Protein AF-A0A0C2JTE4-F1 (afdb_monomer_lite)

Radius of gyration: 15.89 Å; chains: 1; bounding box: 28×34×54 Å

Organism: Thelohanellus kitauei (NCBI:txid669202)

Foldseek 3Di:
DDPPPVVVVVVVFWDDKDWAKDDQPVQPFWIKIWIWTATPVRQIFIFMWITNHNPPDTDFADAPDPDPVADPPQKTKGQDCDPRHSNVQWDPCNPQVQKTKGWIWIQGNRDTDDIFIWIGNGNRRHIYGDDPVVD

Sequence (135 aa):
MGENTEHQAFTYFTSSVEYYVGMLEKLSGIVFVSKITTSKYGQTSKSTFISYNHGNTFVPLYPANQSRICEWPTCQIYIPPNENSIFDSFKFAKDYPLVMAGLCAYIENGYQKSPKYMISYDGGYTWNDVDLQYI

Secondary structure (DSSP, 8-state):
----HHHHHHHHHEEEEEEEEEE-TTSTT-EEEEEEEEETTS-EEEEEEEESSTTSS-EEB-BSS-BTTB-TTTEEEE---BTTBSGGG-BSTTTSTT-EEEEEEEEETTEEPPPEEEEESSSSSSBEE--GGG-

Structure (mmCIF, N/CA/C/O backbone):
data_AF-A0A0C2JTE4-F1
#
_entry.id   AF-A0A0C2JTE4-F1
#
loop_
_atom_site.group_PDB
_atom_site.id
_atom_site.type_symbol
_atom_site.label_atom_id
_atom_site.label_alt_id
_atom_site.label_comp_id
_atom_site.label_asym_id
_atom_site.label_entity_id
_atom_site.label_seq_id
_atom_site.pdbx_PDB_ins_code
_atom_site.Cartn_x
_atom_site.Cartn_y
_atom_site.Cartn_z
_atom_site.occupancy
_atom_site.B_iso_or_equiv
_atom_site.auth_seq_id
_atom_site.auth_comp_id
_atom_site.auth_asym_id
_atom_site.auth_atom_id
_atom_site.pdbx_PDB_model_num
ATOM 1 N N . MET A 1 1 ? 4.922 -9.298 37.133 1.00 40.38 1 MET A N 1
ATOM 2 C CA . MET A 1 1 ? 3.859 -9.718 36.198 1.00 40.38 1 MET A CA 1
ATOM 3 C C . MET A 1 1 ? 3.190 -8.455 35.693 1.00 40.38 1 MET A C 1
ATOM 5 O O . MET A 1 1 ? 2.446 -7.850 36.448 1.00 40.38 1 MET A O 1
ATOM 9 N N . GLY A 1 2 ? 3.557 -7.983 34.500 1.00 42.94 2 GLY A N 1
ATOM 10 C CA . GLY A 1 2 ? 2.830 -6.904 33.830 1.00 42.94 2 GLY A CA 1
ATOM 11 C C . GLY A 1 2 ? 1.752 -7.555 32.981 1.00 42.94 2 GLY A C 1
ATOM 12 O O . GLY A 1 2 ? 2.080 -8.216 32.000 1.00 42.94 2 GLY A O 1
ATOM 13 N N . GLU A 1 3 ? 0.497 -7.477 33.412 1.00 44.56 3 GLU A N 1
ATOM 14 C CA . GLU A 1 3 ? -0.624 -7.902 32.578 1.00 44.56 3 GLU A CA 1
ATOM 15 C C . GLU A 1 3 ? -0.668 -7.036 31.314 1.00 44.56 3 GLU A C 1
ATOM 17 O O . GLU A 1 3 ? -0.473 -5.824 31.384 1.00 44.56 3 GLU A O 1
ATOM 22 N N . ASN A 1 4 ? -0.907 -7.681 30.168 1.00 44.12 4 ASN A N 1
ATOM 23 C CA . ASN A 1 4 ? -1.073 -7.087 28.838 1.00 44.12 4 ASN A CA 1
ATOM 24 C C . ASN A 1 4 ? -2.263 -6.102 28.791 1.00 44.12 4 ASN A C 1
ATOM 26 O O . ASN A 1 4 ? -3.315 -6.391 28.217 1.00 44.12 4 ASN A O 1
ATOM 30 N N . THR A 1 5 ? -2.105 -4.922 29.382 1.00 50.19 5 THR A N 1
ATOM 31 C CA . THR A 1 5 ? -3.101 -3.841 29.409 1.00 50.19 5 THR A CA 1
ATOM 32 C C . THR A 1 5 ? -3.391 -3.276 28.017 1.00 50.19 5 THR A C 1
ATOM 34 O O . THR A 1 5 ? -4.517 -2.860 27.750 1.00 50.19 5 THR A O 1
ATOM 37 N N . GLU A 1 6 ? -2.427 -3.327 27.093 1.00 51.72 6 GLU A N 1
ATOM 38 C CA . GLU A 1 6 ? -2.586 -2.806 25.727 1.00 51.72 6 GLU A CA 1
ATOM 39 C C . GLU A 1 6 ? -3.608 -3.593 24.894 1.00 51.72 6 GLU A C 1
ATOM 41 O O . GLU A 1 6 ? -4.461 -3.000 24.233 1.00 51.72 6 GLU A O 1
ATOM 46 N N . HIS A 1 7 ? -3.578 -4.930 24.956 1.00 44.06 7 HIS A N 1
ATOM 47 C CA . HIS A 1 7 ? -4.526 -5.780 24.222 1.00 44.06 7 HIS A CA 1
ATOM 48 C C . HIS A 1 7 ? -5.960 -5.637 24.741 1.00 44.06 7 HIS A C 1
ATOM 50 O O . HIS A 1 7 ? -6.916 -5.631 23.959 1.00 44.06 7 HIS A O 1
ATOM 56 N N . GLN A 1 8 ? -6.121 -5.481 26.058 1.00 43.78 8 GLN A N 1
ATOM 57 C CA . GLN A 1 8 ? -7.438 -5.260 26.643 1.00 43.78 8 GLN A CA 1
ATOM 58 C C . GLN A 1 8 ? -7.990 -3.887 26.241 1.00 43.78 8 GLN A C 1
ATOM 60 O O . GLN A 1 8 ? -9.110 -3.818 25.736 1.00 43.78 8 GLN A O 1
ATOM 65 N N . ALA A 1 9 ? -7.201 -2.811 26.349 1.00 58.53 9 ALA A N 1
ATOM 66 C CA . ALA A 1 9 ? -7.626 -1.466 25.949 1.00 58.53 9 ALA A CA 1
ATOM 67 C C . ALA A 1 9 ? -8.016 -1.381 24.459 1.00 58.53 9 ALA A C 1
ATOM 69 O O . ALA A 1 9 ? -9.050 -0.800 24.128 1.00 58.53 9 ALA A O 1
ATOM 70 N N . PHE A 1 10 ? -7.253 -2.022 23.565 1.00 56.78 10 PHE A N 1
ATOM 71 C CA . PHE A 1 10 ? -7.519 -2.029 22.119 1.00 56.78 10 PHE A CA 1
ATOM 72 C C . PHE A 1 10 ? -8.915 -2.574 21.767 1.00 56.78 10 PHE A C 1
ATOM 74 O O . PHE A 1 10 ? -9.585 -2.059 20.868 1.00 56.78 10 PHE A O 1
ATOM 81 N N . THR A 1 11 ? -9.392 -3.564 22.526 1.00 59.00 11 THR A N 1
ATOM 82 C CA . THR A 1 11 ? -10.708 -4.194 22.330 1.00 59.00 11 THR A CA 1
ATOM 83 C C . THR A 1 11 ? -11.857 -3.317 22.850 1.00 59.00 11 THR A C 1
ATOM 85 O O . THR A 1 11 ? -12.960 -3.333 22.301 1.00 59.00 11 THR A O 1
ATOM 88 N N . TYR A 1 12 ? -11.622 -2.495 23.880 1.00 62.09 12 TYR A N 1
ATOM 89 C CA . TYR A 1 12 ? -12.666 -1.631 24.441 1.00 62.09 12 TYR A CA 1
ATOM 90 C C . TYR A 1 12 ? -13.036 -0.458 23.529 1.00 62.09 12 TYR A C 1
ATOM 92 O O . TYR A 1 12 ? -14.215 -0.096 23.486 1.00 62.09 12 TYR A O 1
ATOM 100 N N . PHE A 1 13 ? -12.082 0.095 22.776 1.00 74.19 13 PHE A N 1
ATOM 101 C CA . PHE A 1 13 ? -12.283 1.313 21.975 1.00 74.19 13 PHE A CA 1
ATOM 102 C C . PHE A 1 13 ? -12.503 1.070 20.475 1.00 74.19 13 PHE A C 1
ATOM 104 O O . PHE A 1 13 ? -12.970 1.973 19.776 1.00 74.19 13 PHE A O 1
ATOM 111 N N . THR A 1 14 ? -12.221 -0.135 19.979 1.00 79.69 14 THR A N 1
ATOM 112 C CA . THR A 1 14 ? -12.351 -0.484 18.556 1.00 79.69 14 THR A CA 1
ATOM 113 C C . THR A 1 14 ? -13.707 -1.125 18.269 1.00 79.69 14 THR A C 1
ATOM 115 O O . THR A 1 14 ? -14.159 -1.991 19.015 1.00 79.69 14 THR A O 1
ATOM 118 N N . SER A 1 15 ? -14.371 -0.688 17.198 1.00 88.69 15 SER A N 1
ATOM 119 C CA . SER A 1 15 ? -15.625 -1.281 16.716 1.00 88.69 15 SER A CA 1
ATOM 120 C C . SER A 1 15 ? -15.380 -2.284 15.594 1.00 88.69 15 SER A C 1
ATOM 122 O O . SER A 1 15 ? -15.985 -3.351 15.588 1.00 88.69 15 SER A O 1
ATOM 124 N N . SER A 1 16 ? -14.511 -1.948 14.640 1.00 90.12 16 SER A N 1
ATOM 125 C CA . SER A 1 16 ? -14.159 -2.834 13.532 1.00 90.12 16 SER A CA 1
ATOM 126 C C . SER A 1 16 ? -12.720 -2.618 13.082 1.00 90.12 16 SER A C 1
ATOM 128 O O . SER A 1 16 ? -12.141 -1.539 13.248 1.00 90.12 16 SER A O 1
ATOM 130 N N . VAL A 1 17 ? -12.149 -3.672 12.504 1.00 92.44 17 VAL A N 1
ATOM 131 C CA . VAL A 1 17 ? -10.892 -3.612 11.765 1.00 92.44 17 VAL A CA 1
ATOM 132 C C . VAL A 1 17 ? -11.095 -4.361 10.458 1.00 92.44 17 VAL A C 1
ATOM 134 O O . VAL A 1 17 ? -11.461 -5.534 10.467 1.00 92.44 17 VAL A O 1
ATOM 137 N N . GLU A 1 18 ? -10.866 -3.677 9.347 1.00 93.56 18 GLU A N 1
ATOM 138 C CA . GLU A 1 18 ? -10.955 -4.236 8.004 1.00 93.56 18 GLU A CA 1
ATOM 139 C C . GLU A 1 18 ? -9.555 -4.348 7.411 1.00 93.56 18 GLU A C 1
ATOM 141 O O . GLU A 1 18 ? -8.749 -3.414 7.510 1.00 93.56 18 GLU A O 1
ATOM 146 N N . TYR A 1 19 ? -9.276 -5.493 6.793 1.00 93.75 19 TYR A N 1
ATOM 147 C CA . TYR A 1 19 ? -7.995 -5.799 6.173 1.00 93.75 19 TYR A CA 1
ATOM 148 C C . TYR A 1 19 ? -8.196 -6.119 4.698 1.00 93.75 19 TYR A C 1
ATOM 150 O O . TYR A 1 19 ? -8.998 -6.980 4.348 1.00 93.75 19 TYR A O 1
ATOM 158 N N . TYR A 1 20 ? -7.404 -5.465 3.858 1.00 95.25 20 TYR A N 1
ATOM 159 C CA . TYR A 1 20 ? -7.383 -5.658 2.416 1.00 95.25 20 TYR A CA 1
ATOM 160 C C . TYR A 1 20 ? -5.974 -6.076 2.024 1.00 95.25 20 TYR A C 1
ATOM 162 O O . TYR A 1 20 ? -5.027 -5.300 2.176 1.00 95.25 20 TYR A O 1
ATOM 170 N N . VAL A 1 21 ? -5.830 -7.318 1.570 1.00 92.50 21 VAL A N 1
ATOM 171 C CA . VAL A 1 21 ? -4.531 -7.935 1.285 1.00 92.50 21 VAL A CA 1
ATOM 172 C C . VAL A 1 21 ? -4.369 -8.099 -0.219 1.00 92.50 21 VAL A C 1
ATOM 174 O O . VAL A 1 21 ? -5.309 -8.481 -0.907 1.00 92.50 21 VAL A O 1
ATOM 177 N N . GLY A 1 22 ? -3.175 -7.812 -0.729 1.00 90.50 22 GLY A N 1
ATOM 178 C CA . GLY A 1 22 ? -2.839 -7.962 -2.141 1.00 90.50 22 GLY A CA 1
ATOM 179 C C . GLY A 1 22 ? -1.450 -8.550 -2.293 1.00 90.50 22 GLY A C 1
ATOM 180 O O . GLY A 1 22 ? -0.523 -8.162 -1.581 1.00 90.50 22 GLY A O 1
ATOM 181 N N . MET A 1 23 ? -1.309 -9.495 -3.215 1.00 88.88 23 MET A N 1
ATOM 182 C CA . MET A 1 23 ? -0.053 -10.189 -3.483 1.00 88.88 23 MET A CA 1
ATOM 183 C C . MET A 1 23 ? 0.277 -10.110 -4.968 1.00 88.88 23 MET A C 1
ATOM 185 O O . MET A 1 23 ? -0.610 -10.185 -5.815 1.00 88.88 23 MET A O 1
ATOM 189 N N . LEU A 1 24 ? 1.564 -9.978 -5.275 1.00 82.69 24 LEU A N 1
ATOM 190 C CA . LEU A 1 24 ? 2.073 -9.997 -6.642 1.00 82.69 24 LEU A CA 1
ATOM 191 C C . LEU A 1 24 ? 2.485 -11.414 -7.018 1.00 82.69 24 LEU A C 1
ATOM 193 O O . LEU A 1 24 ? 3.541 -11.881 -6.602 1.00 82.69 24 LEU A O 1
ATOM 197 N N . GLU A 1 25 ? 1.699 -12.085 -7.858 1.00 80.12 25 GLU A N 1
ATOM 198 C CA . GLU A 1 25 ? 2.010 -13.457 -8.292 1.00 80.12 25 GLU A CA 1
ATOM 199 C C . GLU A 1 25 ? 3.392 -13.568 -8.958 1.00 80.12 25 GLU A C 1
ATOM 201 O O . GLU A 1 25 ? 4.109 -14.546 -8.760 1.00 80.12 25 GLU A O 1
ATOM 206 N N . LYS A 1 26 ? 3.795 -12.541 -9.720 1.00 84.31 26 LYS A N 1
ATOM 207 C CA . LYS A 1 26 ? 5.084 -12.500 -10.433 1.00 84.31 26 LYS A CA 1
ATOM 208 C C . LYS A 1 26 ? 6.274 -12.068 -9.564 1.00 84.31 26 LYS A C 1
ATOM 210 O O . LYS A 1 26 ? 7.412 -12.227 -9.998 1.00 84.31 26 LYS A O 1
ATOM 215 N N . LEU A 1 27 ? 6.035 -11.519 -8.371 1.00 81.94 27 LEU A N 1
ATOM 216 C CA . LEU A 1 27 ? 7.068 -11.173 -7.389 1.00 81.94 27 LEU A CA 1
ATOM 217 C C . LEU A 1 27 ? 6.712 -11.811 -6.050 1.00 81.94 27 LEU A C 1
ATOM 219 O O . LEU A 1 27 ? 6.181 -11.172 -5.139 1.00 81.94 27 LEU A O 1
ATOM 223 N N . SER A 1 28 ? 7.025 -13.103 -5.953 1.00 80.31 28 SER A N 1
ATOM 224 C CA . SER A 1 28 ? 6.833 -13.878 -4.733 1.00 80.31 28 SER A CA 1
ATOM 225 C C . SER A 1 28 ? 7.508 -13.193 -3.548 1.00 80.31 28 SER A C 1
ATOM 227 O O . SER A 1 28 ? 8.691 -12.855 -3.606 1.00 80.31 28 SER A O 1
ATOM 229 N N . GLY A 1 29 ? 6.752 -13.016 -2.470 1.00 85.81 29 GLY A N 1
ATOM 230 C CA . GLY A 1 29 ? 7.241 -12.419 -1.233 1.00 85.81 29 GLY A CA 1
ATOM 231 C C . GLY A 1 29 ? 6.795 -10.979 -1.007 1.00 85.81 29 GLY A C 1
ATOM 232 O O . GLY A 1 29 ? 6.863 -10.548 0.145 1.00 85.81 29 GLY A O 1
ATOM 233 N N . ILE A 1 30 ? 6.282 -10.281 -2.033 1.00 91.94 30 ILE A N 1
ATOM 234 C CA . ILE A 1 30 ? 5.685 -8.951 -1.862 1.00 91.94 30 ILE A CA 1
ATOM 235 C C . ILE A 1 30 ? 4.207 -9.074 -1.482 1.00 91.94 30 ILE A C 1
ATOM 237 O O . ILE A 1 30 ? 3.392 -9.593 -2.249 1.00 91.94 30 ILE A O 1
ATOM 241 N N . VAL A 1 31 ? 3.865 -8.571 -0.296 1.00 93.19 31 VAL A N 1
ATOM 242 C CA . VAL A 1 31 ? 2.497 -8.562 0.238 1.00 93.19 31 VAL A CA 1
ATOM 243 C C . VAL A 1 31 ? 2.152 -7.157 0.699 1.00 93.19 31 VAL A C 1
ATOM 245 O O . VAL A 1 31 ? 2.834 -6.605 1.560 1.00 93.19 31 VAL A O 1
ATOM 248 N N . PHE A 1 32 ? 1.066 -6.604 0.176 1.00 94.81 32 PHE A N 1
ATOM 249 C CA . PHE A 1 32 ? 0.492 -5.355 0.653 1.00 94.81 32 PHE A CA 1
ATOM 250 C C . PHE A 1 32 ? -0.695 -5.622 1.572 1.00 94.81 32 PHE A C 1
ATOM 252 O O . PHE A 1 32 ? -1.509 -6.507 1.306 1.00 94.81 32 PHE A O 1
ATOM 259 N N . VAL A 1 33 ? -0.821 -4.819 2.626 1.00 95.62 33 VAL A N 1
ATOM 260 C CA . VAL A 1 33 ? -1.959 -4.844 3.548 1.00 95.62 33 VAL A CA 1
ATOM 261 C C . VAL A 1 33 ? -2.430 -3.420 3.801 1.00 95.62 33 VAL A C 1
ATOM 263 O O . VAL A 1 33 ? -1.722 -2.636 4.432 1.00 95.62 33 VAL A O 1
ATOM 266 N N . SER A 1 34 ? -3.644 -3.100 3.365 1.00 96.00 34 SER A N 1
ATOM 267 C CA . SER A 1 34 ? -4.360 -1.901 3.796 1.00 96.00 34 SER A CA 1
ATOM 268 C C . SER A 1 34 ? -5.267 -2.240 4.968 1.00 96.00 34 SER A C 1
ATOM 270 O O . SER A 1 34 ? -6.045 -3.190 4.915 1.00 96.00 34 SER A O 1
ATOM 272 N N . LYS A 1 35 ? -5.156 -1.457 6.037 1.00 94.88 35 LYS A N 1
ATOM 273 C CA . LYS A 1 35 ? -5.927 -1.607 7.268 1.00 94.88 35 LYS A CA 1
ATOM 274 C C . LYS A 1 35 ? -6.746 -0.350 7.515 1.00 94.88 35 LYS A C 1
ATOM 276 O O . LYS A 1 35 ? -6.188 0.751 7.534 1.00 94.88 35 LYS A O 1
ATOM 281 N N . ILE A 1 36 ? -8.034 -0.542 7.775 1.00 94.19 36 ILE A N 1
ATOM 282 C CA . ILE A 1 36 ? -8.957 0.499 8.228 1.00 94.19 36 ILE A CA 1
ATOM 283 C C . ILE A 1 36 ? -9.456 0.093 9.616 1.00 94.19 36 ILE A C 1
ATOM 285 O O . ILE A 1 36 ? -10.053 -0.967 9.781 1.00 94.19 36 ILE A O 1
ATOM 289 N N . THR A 1 37 ? -9.188 0.913 10.628 1.00 93.25 37 THR A N 1
ATOM 290 C CA . THR A 1 37 ? -9.686 0.711 11.993 1.00 93.25 37 THR A CA 1
ATOM 291 C C . THR A 1 37 ? -10.742 1.764 12.288 1.00 93.25 37 THR A C 1
ATOM 293 O O . THR A 1 37 ? -10.467 2.957 12.171 1.00 93.25 37 THR A O 1
ATOM 296 N N . THR A 1 38 ? -11.921 1.333 12.727 1.00 92.94 38 THR A N 1
ATOM 297 C CA . THR A 1 38 ? -13.006 2.231 13.136 1.00 92.94 38 THR A CA 1
ATOM 298 C C . THR A 1 38 ? -13.200 2.133 14.641 1.00 92.94 38 THR A C 1
ATOM 300 O O . THR A 1 38 ? -13.453 1.052 15.182 1.00 92.94 38 THR A O 1
ATOM 303 N N . SER A 1 39 ? -13.077 3.260 15.340 1.00 89.88 39 SER A N 1
ATOM 304 C CA . SER A 1 39 ? -13.348 3.338 16.773 1.00 89.88 39 SER A CA 1
ATOM 305 C C . SER A 1 39 ? -14.851 3.325 17.051 1.00 89.88 39 SER A C 1
ATOM 307 O O . SER A 1 39 ? -15.665 3.677 16.196 1.00 89.88 39 SER A O 1
ATOM 309 N N . LYS A 1 40 ? -15.241 2.985 18.281 1.00 88.06 40 LYS A N 1
ATOM 310 C CA . LYS A 1 40 ? -16.646 3.080 18.723 1.00 88.06 40 LYS A CA 1
ATOM 311 C C . LYS A 1 40 ? -17.202 4.509 18.689 1.00 88.06 40 LYS A C 1
ATOM 313 O O . LYS A 1 40 ? -18.413 4.686 18.699 1.00 88.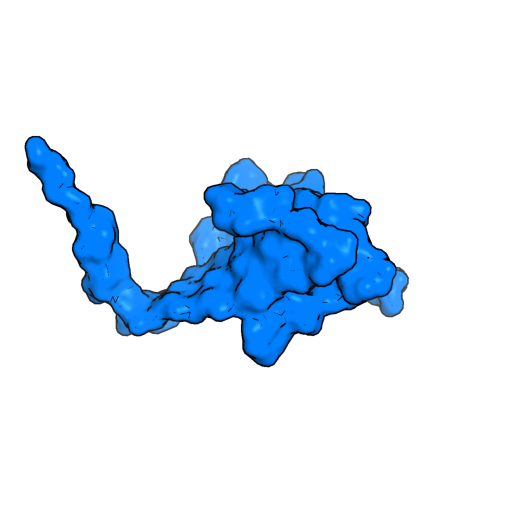06 40 LYS A O 1
ATOM 318 N N . TYR A 1 41 ? -16.328 5.514 18.617 1.00 88.94 41 TYR A N 1
ATOM 319 C CA . TYR A 1 41 ? -16.690 6.926 18.468 1.00 88.94 41 TYR A CA 1
ATOM 320 C C . TYR A 1 41 ? -16.762 7.375 16.998 1.00 88.94 41 TYR A C 1
ATOM 322 O O . TYR A 1 41 ? -16.869 8.568 16.729 1.00 88.94 41 TYR A O 1
ATOM 330 N N . GLY A 1 42 ? -16.660 6.444 16.043 1.00 85.00 42 GLY A N 1
ATOM 331 C CA . GLY A 1 42 ? -16.728 6.723 14.607 1.00 85.00 42 GLY A CA 1
ATOM 332 C C . GLY A 1 42 ? -15.445 7.301 14.004 1.00 85.00 42 GLY A C 1
ATOM 333 O O . GLY A 1 42 ? -15.432 7.653 12.829 1.00 85.00 42 GLY A O 1
ATOM 334 N N . GLN A 1 43 ? -14.355 7.398 14.772 1.00 88.19 43 GLN A N 1
ATOM 335 C CA . GLN A 1 43 ? -13.068 7.839 14.233 1.00 88.19 43 GLN A CA 1
ATOM 336 C C . GLN A 1 43 ? -12.424 6.702 13.442 1.00 88.19 43 GLN A C 1
ATOM 338 O O . GLN A 1 43 ? -12.268 5.597 13.961 1.00 88.19 43 GLN A O 1
ATOM 343 N N . THR A 1 44 ? -12.021 6.983 12.206 1.00 91.00 44 THR A N 1
ATOM 344 C CA . THR A 1 44 ? -11.362 6.007 11.334 1.00 91.00 44 THR A CA 1
ATOM 345 C C . THR A 1 44 ? -9.873 6.300 11.227 1.00 91.00 44 THR A C 1
ATOM 347 O O . THR A 1 44 ? -9.503 7.407 10.832 1.00 91.00 44 THR A O 1
ATOM 350 N N . SER A 1 45 ? -9.025 5.312 11.495 1.00 92.12 45 SER A N 1
ATOM 351 C CA . SER A 1 45 ? -7.601 5.361 11.160 1.00 92.12 45 SER A CA 1
ATOM 352 C C . SER A 1 45 ? -7.299 4.414 10.004 1.00 92.12 45 SER A C 1
ATOM 354 O O . SER A 1 45 ? -7.901 3.348 9.867 1.00 92.12 45 SER A O 1
ATOM 356 N N . LYS A 1 46 ? -6.393 4.838 9.124 1.00 94.25 46 LYS A N 1
ATOM 357 C CA . LYS A 1 46 ? -6.057 4.132 7.887 1.00 94.25 46 LYS A CA 1
ATOM 358 C C . LYS A 1 46 ? -4.553 4.022 7.757 1.00 94.25 46 LYS A C 1
ATOM 360 O O . LYS A 1 46 ? -3.830 4.953 8.102 1.00 94.25 46 LYS A O 1
ATOM 365 N N . SER A 1 47 ? -4.093 2.882 7.271 1.00 94.56 47 SER A N 1
ATOM 366 C CA . SER A 1 47 ? -2.667 2.596 7.122 1.00 94.56 47 SER A CA 1
ATOM 367 C C . SER A 1 47 ? -2.460 1.543 6.048 1.00 94.56 47 SER A C 1
ATOM 369 O O . SER A 1 47 ? -3.292 0.646 5.913 1.00 94.56 47 SER A O 1
ATOM 371 N N . THR A 1 48 ? -1.354 1.639 5.316 1.00 96.00 48 THR A N 1
ATOM 372 C CA . THR A 1 48 ? -0.933 0.604 4.375 1.00 96.00 48 THR A CA 1
ATOM 373 C C . THR A 1 48 ? 0.480 0.160 4.704 1.00 96.00 48 THR A C 1
ATOM 375 O O . THR A 1 48 ? 1.359 0.978 4.981 1.00 96.00 48 THR A O 1
ATOM 378 N N . PHE A 1 49 ? 0.681 -1.150 4.667 1.00 95.44 49 PHE A N 1
ATOM 379 C CA . PHE A 1 49 ? 1.949 -1.796 4.943 1.00 95.44 49 PHE A CA 1
ATOM 380 C C . PHE A 1 49 ? 2.356 -2.685 3.777 1.00 95.44 49 PHE A C 1
ATOM 382 O O . PHE A 1 49 ? 1.504 -3.240 3.082 1.00 95.44 49 PHE A O 1
ATOM 389 N N . ILE A 1 50 ? 3.661 -2.858 3.618 1.00 95.69 50 ILE A N 1
ATOM 390 C CA . ILE A 1 50 ? 4.269 -3.778 2.666 1.00 95.69 50 ILE A CA 1
ATOM 391 C C . ILE A 1 50 ? 5.210 -4.740 3.385 1.00 95.69 50 ILE A C 1
ATOM 393 O O . ILE A 1 50 ? 5.941 -4.367 4.303 1.00 95.69 50 ILE A O 1
ATOM 397 N N . SER A 1 51 ? 5.193 -5.991 2.951 1.00 95.75 51 SER A N 1
ATOM 398 C CA . SER A 1 51 ? 6.193 -7.000 3.265 1.00 95.75 51 SER A CA 1
ATOM 399 C C . SER A 1 51 ? 6.944 -7.370 1.996 1.00 95.75 51 SER A C 1
ATOM 401 O O . SER A 1 51 ? 6.320 -7.495 0.950 1.00 95.75 51 SER A O 1
ATOM 403 N N . TYR A 1 52 ? 8.254 -7.593 2.110 1.00 94.00 52 TYR A N 1
ATOM 404 C CA . TYR A 1 52 ? 9.114 -8.133 1.043 1.00 94.00 52 TYR A CA 1
ATOM 405 C C . TYR A 1 52 ? 9.578 -9.566 1.335 1.00 94.00 52 TYR A C 1
ATOM 407 O O . TYR A 1 52 ? 10.428 -10.113 0.637 1.00 94.00 52 TYR A O 1
ATOM 415 N N . ASN A 1 53 ? 9.078 -10.166 2.416 1.00 94.12 53 ASN A N 1
ATOM 416 C CA . ASN A 1 53 ? 9.540 -11.451 2.924 1.00 94.12 53 ASN A CA 1
ATOM 417 C C . ASN A 1 53 ? 8.374 -12.376 3.279 1.00 94.12 53 ASN A C 1
ATOM 419 O O . ASN A 1 53 ? 8.387 -13.004 4.335 1.00 94.12 53 ASN A O 1
ATOM 423 N N . HIS A 1 54 ? 7.397 -12.494 2.377 1.00 92.19 54 HIS A N 1
ATOM 424 C CA . HIS A 1 54 ? 6.265 -13.427 2.492 1.00 92.19 54 HIS A CA 1
ATOM 425 C C . HIS A 1 54 ? 5.358 -13.143 3.699 1.00 92.19 54 HIS A C 1
ATOM 427 O O . HIS A 1 54 ? 4.814 -14.060 4.306 1.00 92.19 54 HIS A O 1
ATOM 433 N N . GLY A 1 55 ? 5.210 -11.871 4.072 1.00 93.19 55 GLY A N 1
ATOM 434 C CA . GLY A 1 55 ? 4.372 -11.469 5.201 1.00 93.19 55 GLY A CA 1
ATOM 435 C C . GLY A 1 55 ? 5.005 -11.694 6.576 1.00 93.19 55 GLY A C 1
ATOM 436 O O . GLY A 1 55 ? 4.312 -11.546 7.577 1.00 93.19 55 GLY A O 1
ATOM 437 N N . ASN A 1 56 ? 6.299 -12.026 6.661 1.00 93.19 56 ASN A N 1
ATOM 438 C CA . ASN A 1 56 ? 6.973 -12.206 7.953 1.00 93.19 56 ASN A CA 1
ATOM 439 C C . ASN A 1 56 ? 7.182 -10.876 8.691 1.00 93.19 56 ASN A C 1
ATOM 441 O O . ASN A 1 56 ? 7.035 -10.803 9.909 1.00 93.19 56 ASN A O 1
ATOM 445 N N . THR A 1 57 ? 7.527 -9.813 7.961 1.00 95.06 57 THR A N 1
ATOM 446 C CA . THR A 1 57 ? 7.667 -8.458 8.508 1.00 95.06 57 THR A CA 1
ATOM 447 C C . THR A 1 57 ? 6.989 -7.445 7.606 1.00 95.06 57 THR A C 1
ATOM 449 O O . THR A 1 57 ? 7.096 -7.543 6.382 1.00 95.06 57 THR A O 1
ATOM 452 N N . PHE A 1 58 ? 6.361 -6.446 8.219 1.00 95.06 58 PHE A N 1
ATOM 453 C CA . PHE A 1 58 ? 5.647 -5.378 7.533 1.00 95.06 58 PHE A CA 1
ATOM 454 C C . PHE A 1 58 ? 6.246 -4.023 7.885 1.00 95.06 58 PHE A C 1
ATOM 456 O O . PHE A 1 58 ? 6.479 -3.726 9.057 1.00 95.06 58 PHE A O 1
ATOM 463 N N . VAL A 1 59 ? 6.456 -3.195 6.867 1.00 93.69 59 VAL A N 1
ATOM 464 C CA . VAL A 1 59 ? 6.868 -1.799 7.012 1.00 93.69 59 VAL A CA 1
ATOM 465 C C . VAL A 1 59 ? 5.791 -0.889 6.421 1.00 93.69 59 VAL A C 1
ATOM 467 O O . VAL A 1 59 ? 5.154 -1.261 5.434 1.00 93.69 59 VAL A O 1
ATOM 470 N N . PRO A 1 60 ? 5.522 0.277 7.023 1.00 92.88 60 PRO A N 1
ATOM 471 C CA . PRO A 1 60 ? 4.625 1.261 6.428 1.00 92.88 60 PRO A CA 1
ATOM 472 C C . PRO A 1 60 ? 5.235 1.849 5.150 1.00 92.88 60 PRO A C 1
ATOM 474 O O . PRO A 1 60 ? 6.450 1.824 4.948 1.00 92.88 60 PRO A O 1
ATOM 477 N N . LEU A 1 61 ? 4.376 2.389 4.290 1.00 92.25 61 LEU A N 1
ATOM 478 C CA . LEU A 1 61 ? 4.796 3.046 3.056 1.00 92.25 61 LEU A CA 1
ATOM 479 C C . LEU A 1 61 ? 5.171 4.508 3.297 1.00 92.25 61 LEU A C 1
ATOM 481 O O . LEU A 1 61 ? 4.479 5.219 4.030 1.00 92.25 61 LEU A O 1
ATOM 485 N N . TYR A 1 62 ? 6.227 4.964 2.624 1.00 87.06 62 TYR A N 1
ATOM 486 C CA . TYR A 1 62 ? 6.753 6.321 2.743 1.00 87.06 62 TYR A CA 1
ATOM 487 C C . TYR A 1 62 ? 6.970 6.965 1.368 1.00 87.06 62 TYR A C 1
ATOM 489 O O . TYR A 1 62 ? 7.288 6.263 0.401 1.00 87.06 62 TYR A O 1
ATOM 497 N N . PRO A 1 63 ? 6.822 8.296 1.259 1.00 87.94 63 PRO A N 1
ATOM 498 C CA . PRO A 1 63 ? 7.213 9.008 0.049 1.00 87.94 63 PRO A CA 1
ATOM 499 C C . PRO A 1 63 ? 8.731 8.984 -0.144 1.00 87.94 63 PRO A C 1
ATOM 501 O O . PRO A 1 63 ? 9.491 9.057 0.820 1.00 87.94 63 PRO A O 1
ATOM 504 N N . ALA A 1 64 ? 9.165 8.932 -1.403 1.00 83.56 64 ALA A N 1
ATOM 505 C CA . ALA A 1 64 ? 10.577 8.929 -1.782 1.00 83.56 64 ALA A CA 1
ATOM 506 C C . ALA A 1 64 ? 11.284 10.242 -1.410 1.00 83.56 64 ALA A C 1
ATOM 508 O O . ALA A 1 64 ? 12.435 10.245 -0.983 1.00 83.56 64 ALA A O 1
ATOM 509 N N . ASN A 1 65 ? 10.573 11.360 -1.564 1.00 72.75 65 ASN A N 1
ATOM 510 C CA . ASN A 1 65 ? 11.067 12.691 -1.249 1.00 72.75 65 ASN A CA 1
ATOM 511 C C . ASN A 1 65 ? 10.322 13.237 -0.034 1.00 72.75 65 ASN A C 1
ATOM 513 O O . ASN A 1 65 ? 9.096 13.134 0.042 1.00 72.75 65 ASN A O 1
ATOM 517 N N . GLN A 1 66 ? 11.054 13.895 0.869 1.00 63.03 66 GLN A N 1
ATOM 518 C CA . GLN A 1 66 ? 10.461 14.801 1.850 1.00 63.03 66 GLN A CA 1
ATOM 519 C C . GLN A 1 66 ? 9.814 15.951 1.077 1.00 63.03 66 GLN A C 1
ATOM 521 O O . GLN A 1 66 ? 10.445 16.950 0.731 1.00 63.03 66 GLN A O 1
ATOM 526 N N . SER A 1 67 ? 8.554 15.768 0.697 1.00 58.75 67 SER A N 1
ATOM 527 C CA . SER A 1 67 ? 7.775 16.857 0.138 1.00 58.75 67 SER A CA 1
ATOM 528 C C . SER A 1 67 ? 7.517 17.863 1.258 1.00 58.75 67 SER A C 1
ATOM 530 O O . SER A 1 67 ? 7.377 17.485 2.419 1.00 58.75 67 SER A O 1
ATOM 532 N N . ARG A 1 68 ? 7.345 19.146 0.920 1.00 60.84 68 ARG A N 1
ATOM 533 C CA . ARG A 1 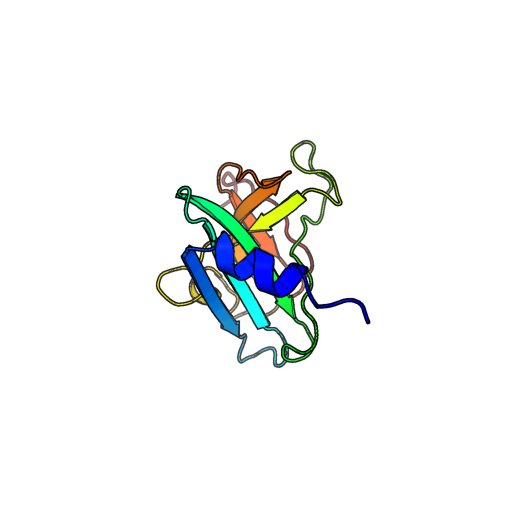68 ? 6.879 20.164 1.887 1.00 60.84 68 ARG A CA 1
ATOM 534 C C . ARG A 1 68 ? 5.552 19.801 2.577 1.00 60.84 68 ARG A C 1
ATOM 536 O O . ARG A 1 68 ? 5.131 20.498 3.488 1.00 60.84 68 ARG A O 1
ATOM 543 N N . ILE A 1 69 ? 4.857 18.782 2.075 1.00 67.00 69 ILE A N 1
ATOM 544 C CA . ILE A 1 69 ? 3.526 18.358 2.499 1.00 67.00 69 ILE A CA 1
ATOM 545 C C . ILE A 1 69 ? 3.614 17.268 3.584 1.00 67.00 69 ILE A C 1
ATOM 547 O O . ILE A 1 69 ? 2.614 17.011 4.247 1.00 67.00 69 ILE A O 1
ATOM 551 N N . CYS A 1 70 ? 4.760 16.592 3.733 1.00 70.19 70 CYS A N 1
ATOM 552 C CA . CYS A 1 70 ? 4.843 15.318 4.445 1.00 70.19 70 CYS A CA 1
ATOM 553 C C . CYS A 1 70 ? 6.282 15.043 4.919 1.00 70.19 70 CYS A C 1
ATOM 555 O O . CYS A 1 70 ? 7.147 14.684 4.115 1.00 70.19 70 CYS A O 1
ATOM 557 N N . GLU A 1 71 ? 6.531 15.203 6.223 1.00 70.50 71 GLU A N 1
ATOM 558 C CA . GLU A 1 71 ? 7.835 14.947 6.850 1.00 70.50 71 GLU A CA 1
ATOM 559 C C . GLU A 1 71 ? 7.883 13.582 7.555 1.00 70.50 71 GLU A C 1
ATOM 561 O O . GLU A 1 71 ? 6.922 13.108 8.165 1.00 70.50 71 GLU A O 1
ATOM 566 N N . TRP A 1 72 ? 9.037 12.923 7.467 1.00 66.56 72 TRP A N 1
ATOM 567 C CA . TRP A 1 72 ? 9.306 11.671 8.174 1.00 66.56 72 TRP A CA 1
ATOM 568 C C . TRP A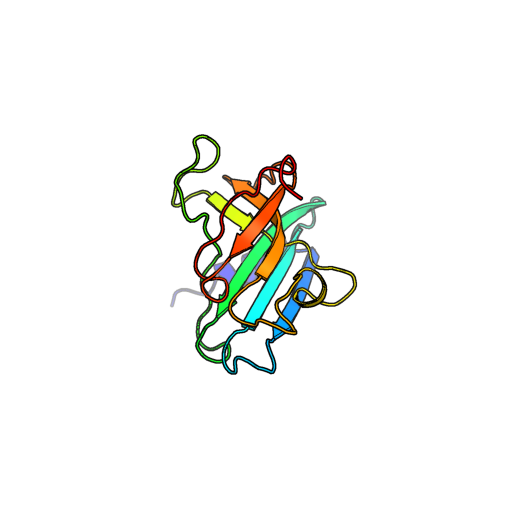 1 72 ? 9.650 11.970 9.646 1.00 66.56 72 TRP A C 1
ATOM 570 O O . TRP A 1 72 ? 10.352 12.952 9.891 1.00 66.56 72 TRP A O 1
ATOM 580 N N . PRO A 1 73 ? 9.233 11.159 10.642 1.00 70.19 73 PRO A N 1
ATOM 581 C CA . PRO A 1 73 ? 8.557 9.856 10.552 1.00 70.19 73 PRO A CA 1
ATOM 582 C C . PRO A 1 73 ? 7.024 9.903 10.649 1.00 70.19 73 PRO A C 1
ATOM 584 O O . PRO A 1 73 ? 6.381 8.852 10.661 1.00 70.19 73 PRO A O 1
ATOM 587 N N . THR A 1 74 ? 6.422 11.084 10.779 1.00 80.38 74 THR A N 1
ATOM 588 C CA . THR A 1 74 ? 4.995 11.235 11.120 1.00 80.38 74 THR A CA 1
ATOM 589 C C . THR A 1 74 ? 4.056 11.073 9.931 1.00 80.38 74 THR A C 1
ATOM 591 O O . THR A 1 74 ? 2.837 11.023 10.120 1.00 80.38 74 THR A O 1
ATOM 594 N N . CYS A 1 75 ? 4.612 10.978 8.725 1.00 85.31 75 CYS A N 1
ATOM 595 C CA . CYS A 1 75 ? 3.848 10.902 7.501 1.00 85.31 75 CYS A CA 1
ATOM 596 C C . CYS A 1 75 ? 4.038 9.567 6.769 1.00 85.31 75 CYS A C 1
ATOM 598 O O . CYS A 1 75 ? 5.157 9.128 6.500 1.00 85.31 75 CYS A O 1
ATOM 600 N N . GLN A 1 76 ? 2.918 8.920 6.458 1.00 91.31 76 GLN A N 1
ATOM 601 C CA . GLN A 1 76 ? 2.842 7.615 5.804 1.00 91.31 76 GLN A CA 1
ATOM 602 C C . GLN A 1 76 ? 1.941 7.690 4.575 1.00 91.31 76 GLN A C 1
ATOM 604 O O . GLN A 1 76 ? 1.130 8.607 4.431 1.00 91.31 76 GLN A O 1
ATOM 609 N N . ILE A 1 77 ? 2.052 6.699 3.701 1.00 93.69 77 ILE A N 1
ATOM 610 C CA . ILE A 1 77 ? 1.167 6.545 2.552 1.00 93.69 77 ILE A CA 1
ATOM 611 C C . ILE A 1 77 ? 0.094 5.508 2.871 1.00 93.69 77 ILE A C 1
ATOM 613 O O . ILE A 1 77 ? 0.369 4.410 3.356 1.00 93.69 77 ILE A O 1
ATOM 617 N N . TYR A 1 78 ? -1.142 5.868 2.554 1.00 95.31 78 TYR A N 1
ATOM 618 C CA . TYR A 1 78 ? -2.282 4.973 2.512 1.00 95.31 78 TYR A CA 1
ATOM 619 C C . TYR A 1 78 ? -2.719 4.761 1.064 1.00 95.31 78 TYR A C 1
ATOM 621 O O . TYR A 1 78 ? -2.950 5.721 0.329 1.00 95.31 78 TYR A O 1
ATOM 629 N N . ILE A 1 79 ? -2.879 3.502 0.674 1.00 95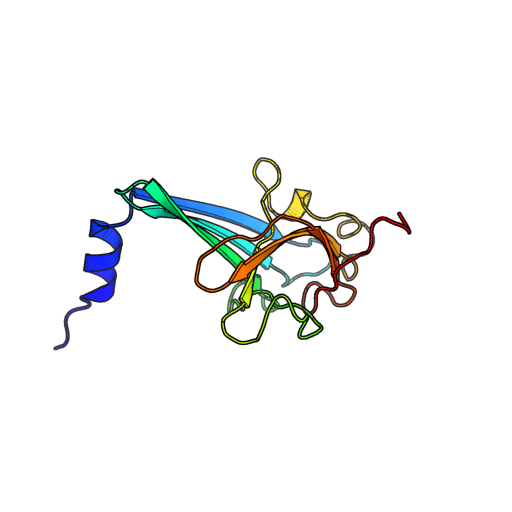.62 79 ILE A N 1
ATOM 630 C CA . ILE A 1 79 ? -3.455 3.108 -0.607 1.00 95.62 79 ILE A CA 1
ATOM 631 C C . ILE A 1 79 ? -4.888 2.629 -0.340 1.00 95.62 79 ILE A C 1
ATOM 633 O O . ILE A 1 79 ? -5.068 1.571 0.279 1.00 95.62 79 ILE A O 1
ATOM 637 N N . PRO A 1 80 ? -5.920 3.387 -0.756 1.00 93.50 80 PRO A N 1
ATOM 638 C CA . PRO A 1 80 ? -7.295 2.926 -0.675 1.00 93.50 80 PRO A CA 1
ATOM 639 C C . PRO A 1 80 ? -7.457 1.619 -1.457 1.00 93.50 80 PRO A C 1
ATOM 641 O O . PRO A 1 80 ? -7.023 1.559 -2.609 1.00 93.50 80 PRO A O 1
ATOM 644 N N . PRO A 1 81 ? -8.062 0.580 -0.858 1.00 92.69 81 PRO A N 1
ATOM 645 C CA . PRO A 1 81 ? -8.401 -0.627 -1.592 1.00 92.69 81 PRO A CA 1
ATOM 646 C C . PRO A 1 81 ? -9.444 -0.309 -2.666 1.00 92.69 81 PRO A C 1
ATOM 648 O O . PRO A 1 81 ? -10.250 0.614 -2.508 1.00 92.69 81 PRO A O 1
ATOM 651 N N . ASN A 1 82 ? -9.421 -1.081 -3.746 1.00 87.88 82 ASN A N 1
ATOM 652 C CA . ASN A 1 82 ? -10.450 -1.058 -4.768 1.00 87.88 82 ASN A CA 1
ATOM 653 C C . ASN A 1 82 ? -11.292 -2.326 -4.604 1.00 87.88 82 ASN A C 1
ATOM 655 O O . ASN A 1 82 ? -10.763 -3.435 -4.624 1.00 87.88 82 ASN A O 1
ATOM 659 N N . GLU A 1 83 ? -12.591 -2.158 -4.374 1.00 83.50 83 GLU A N 1
ATOM 660 C CA . GLU A 1 83 ? -13.495 -3.256 -4.018 1.00 83.50 83 GLU A CA 1
ATOM 661 C C . GLU A 1 83 ? -12.965 -4.081 -2.826 1.00 83.50 83 GLU A C 1
ATOM 663 O O . GLU A 1 83 ? -12.900 -3.577 -1.706 1.00 83.50 83 GLU A O 1
ATOM 668 N N . ASN A 1 84 ? -12.571 -5.338 -3.061 1.00 79.44 84 ASN A N 1
ATOM 669 C CA . ASN A 1 84 ? -12.149 -6.287 -2.028 1.00 79.44 84 ASN A CA 1
ATOM 670 C C . ASN A 1 84 ? -10.628 -6.518 -1.985 1.00 79.44 84 ASN A C 1
ATOM 672 O O . ASN A 1 84 ? -10.160 -7.319 -1.175 1.00 79.44 84 ASN A O 1
ATOM 676 N N . SER A 1 85 ? -9.844 -5.847 -2.835 1.00 83.56 85 SER A N 1
ATOM 677 C CA . SER A 1 85 ? -8.403 -6.075 -2.947 1.00 83.56 85 SER A CA 1
ATOM 678 C C . SER A 1 85 ? -7.634 -4.765 -3.042 1.00 83.56 85 SER A C 1
ATOM 680 O O . SER A 1 85 ? -7.982 -3.850 -3.783 1.00 83.56 85 SER A O 1
ATOM 682 N N . ILE A 1 86 ? -6.517 -4.680 -2.321 1.00 89.62 86 ILE A N 1
ATOM 683 C CA . ILE A 1 86 ? -5.573 -3.575 -2.528 1.00 89.62 86 ILE A CA 1
ATOM 684 C C . ILE A 1 86 ? -4.825 -3.725 -3.862 1.00 89.62 86 ILE A C 1
ATOM 686 O O . ILE A 1 86 ? -4.338 -2.745 -4.415 1.00 89.62 86 ILE A O 1
ATOM 690 N N . PHE A 1 87 ? -4.739 -4.946 -4.400 1.00 87.06 87 PHE A N 1
ATOM 691 C CA . PHE A 1 87 ? -4.036 -5.189 -5.654 1.00 87.06 87 PHE A CA 1
ATOM 692 C C . PHE A 1 87 ? -4.712 -4.490 -6.836 1.00 87.06 87 PHE A C 1
ATOM 694 O O . PHE A 1 87 ? -4.035 -3.938 -7.700 1.00 87.06 87 PHE A O 1
ATOM 701 N N . ASP A 1 88 ? -6.043 -4.430 -6.816 1.00 87.94 88 ASP A N 1
ATOM 702 C CA . ASP A 1 88 ? -6.851 -3.787 -7.855 1.00 87.94 88 ASP A CA 1
ATOM 703 C C . ASP A 1 88 ? -6.745 -2.250 -7.829 1.00 87.94 88 ASP A C 1
ATOM 705 O O . ASP A 1 88 ? -7.256 -1.565 -8.719 1.00 87.94 88 ASP A O 1
ATOM 709 N N . SER A 1 89 ? -6.053 -1.692 -6.830 1.00 90.38 89 SER A N 1
ATOM 710 C CA . SER A 1 89 ? -5.674 -0.278 -6.775 1.00 90.38 89 SER A CA 1
ATOM 711 C C . SER A 1 89 ? -4.408 0.032 -7.580 1.00 90.38 89 SER A C 1
ATOM 713 O O . SER A 1 89 ? -4.125 1.206 -7.838 1.00 90.38 89 SER A O 1
ATOM 715 N N . PHE A 1 90 ? -3.642 -0.990 -7.984 1.00 91.12 90 PHE A N 1
ATOM 716 C CA . PHE A 1 90 ? -2.392 -0.825 -8.720 1.00 91.12 90 PHE A CA 1
ATOM 717 C C . PHE A 1 90 ? -2.570 -1.012 -10.226 1.00 91.12 90 PHE A C 1
ATOM 719 O O . PHE A 1 90 ? -2.973 -2.060 -10.726 1.00 91.12 90 PHE A O 1
ATOM 726 N N . LYS A 1 91 ? -2.150 -0.000 -10.978 1.00 90.19 91 LYS A N 1
ATOM 727 C CA . LYS A 1 91 ? -1.897 -0.077 -12.415 1.00 90.19 91 LYS A CA 1
ATOM 728 C C . LYS A 1 91 ? -0.503 -0.646 -12.666 1.00 90.19 91 LYS A C 1
ATOM 730 O O . LYS A 1 91 ? 0.403 -0.460 -11.853 1.00 90.19 91 LYS A O 1
ATOM 735 N N . PHE A 1 92 ? -0.337 -1.295 -13.818 1.00 88.81 92 PHE A N 1
ATOM 736 C CA . PHE A 1 92 ? 0.906 -1.894 -14.334 1.00 88.81 92 PHE A CA 1
ATOM 737 C C . PHE A 1 92 ? 1.457 -3.089 -13.556 1.00 88.81 92 PHE A C 1
ATOM 739 O O . PHE A 1 92 ? 2.077 -3.946 -14.172 1.00 88.81 92 PHE A O 1
ATOM 746 N N . ALA A 1 93 ? 1.173 -3.212 -12.261 1.00 87.31 93 ALA A N 1
ATOM 747 C CA . ALA A 1 93 ? 1.783 -4.203 -11.377 1.00 87.31 93 ALA A CA 1
ATOM 748 C C . ALA A 1 93 ? 1.581 -5.668 -11.830 1.00 87.31 93 ALA A C 1
ATOM 750 O O . ALA A 1 93 ? 2.415 -6.533 -11.564 1.00 87.31 93 ALA A O 1
ATOM 751 N N . LYS A 1 94 ? 0.504 -5.959 -12.573 1.00 86.06 94 LYS A N 1
ATOM 752 C CA . LYS A 1 94 ? 0.261 -7.284 -13.169 1.00 86.06 94 LYS A CA 1
ATOM 753 C C . LYS A 1 94 ? 1.239 -7.623 -14.300 1.00 86.06 94 LYS A C 1
ATOM 755 O O . LYS A 1 94 ? 1.645 -8.779 -14.445 1.00 86.06 94 LYS A O 1
ATOM 760 N N . ASP A 1 95 ? 1.630 -6.635 -15.095 1.00 89.88 95 ASP A N 1
ATOM 761 C CA . ASP A 1 95 ? 2.485 -6.814 -16.273 1.00 89.88 95 ASP A CA 1
ATOM 762 C C . ASP A 1 95 ? 3.952 -6.502 -15.960 1.00 89.88 95 ASP A C 1
ATOM 764 O O . ASP A 1 95 ? 4.841 -7.252 -16.364 1.00 89.88 95 ASP A O 1
ATOM 768 N N . TYR A 1 96 ? 4.177 -5.470 -15.148 1.00 91.06 96 TYR A N 1
ATOM 769 C CA . TYR A 1 96 ? 5.465 -4.941 -14.718 1.00 91.06 96 TYR A CA 1
ATOM 770 C C . TYR A 1 96 ? 5.502 -4.892 -13.187 1.00 91.06 96 TYR A C 1
ATOM 772 O O . TYR A 1 96 ? 5.259 -3.846 -12.599 1.00 91.06 96 TYR A O 1
ATOM 780 N N . PRO A 1 97 ? 5.804 -6.003 -12.502 1.00 86.19 97 PRO A N 1
ATOM 781 C CA . PRO A 1 97 ? 5.587 -6.104 -11.060 1.00 86.19 97 PRO A CA 1
ATOM 782 C C . PRO A 1 97 ? 6.515 -5.222 -10.203 1.00 86.19 97 PRO A C 1
ATOM 784 O O . PRO A 1 97 ? 6.258 -5.054 -9.018 1.00 86.19 97 PRO A O 1
ATOM 787 N N . LEU A 1 98 ? 7.548 -4.603 -10.785 1.00 91.50 98 LEU A N 1
ATOM 788 C CA . LEU A 1 98 ? 8.346 -3.561 -10.119 1.00 91.50 98 LEU A CA 1
ATOM 789 C C . LEU A 1 98 ? 7.753 -2.152 -10.261 1.00 91.50 98 LEU A C 1
ATOM 791 O O . LEU A 1 98 ? 8.118 -1.267 -9.492 1.00 91.50 98 LEU A O 1
ATOM 795 N N . VAL A 1 99 ? 6.854 -1.941 -11.225 1.00 92.69 99 VAL A N 1
ATOM 796 C CA . VAL A 1 99 ? 6.240 -0.645 -11.515 1.00 92.69 99 VAL A CA 1
ATOM 797 C C . VAL A 1 99 ? 4.784 -0.670 -11.074 1.00 92.69 99 VAL A C 1
ATOM 799 O O . VAL A 1 99 ? 3.977 -1.451 -11.573 1.00 92.69 99 VAL A O 1
ATOM 802 N N . MET A 1 100 ? 4.436 0.208 -10.140 1.00 92.94 100 MET A N 1
ATOM 803 C CA . MET A 1 100 ? 3.091 0.286 -9.575 1.00 92.94 100 MET A CA 1
ATOM 804 C C . MET A 1 100 ? 2.646 1.731 -9.560 1.00 92.94 100 MET A C 1
ATOM 806 O O . MET A 1 100 ? 3.335 2.578 -9.001 1.00 92.94 100 MET A O 1
ATOM 810 N N . ALA A 1 101 ? 1.486 2.018 -10.136 1.00 93.88 101 ALA A N 1
ATOM 811 C CA . ALA A 1 101 ? 0.882 3.340 -10.046 1.00 93.88 101 ALA A CA 1
ATOM 812 C C . ALA A 1 101 ? -0.528 3.232 -9.479 1.00 93.88 101 ALA A C 1
ATOM 814 O O . ALA A 1 101 ? -1.277 2.339 -9.858 1.00 93.88 101 ALA A O 1
ATOM 815 N N . GLY A 1 102 ? -0.915 4.141 -8.595 1.00 93.25 102 GLY A N 1
ATOM 816 C CA . GLY A 1 102 ? -2.214 4.067 -7.936 1.00 93.25 102 GLY A CA 1
ATOM 817 C C . GLY A 1 102 ? -2.639 5.399 -7.352 1.00 93.25 102 GLY A C 1
ATOM 818 O O . GLY A 1 102 ? -1.842 6.333 -7.245 1.00 93.25 102 GLY A O 1
ATOM 819 N N . LEU A 1 103 ? -3.919 5.488 -6.996 1.00 93.62 103 LEU A N 1
ATOM 820 C CA . LEU A 1 103 ? -4.402 6.577 -6.163 1.00 93.62 103 LEU A CA 1
ATOM 821 C C . LEU A 1 103 ? -3.966 6.293 -4.723 1.00 93.62 103 LEU A C 1
ATOM 823 O O . LEU A 1 103 ? -4.254 5.224 -4.198 1.00 93.62 103 LEU A O 1
ATOM 827 N N . CYS A 1 104 ? -3.300 7.251 -4.094 1.00 93.69 104 CYS A N 1
ATOM 828 C CA . CYS A 1 104 ? -2.737 7.159 -2.753 1.00 93.69 104 CYS A CA 1
ATOM 829 C C . CYS A 1 104 ? -3.135 8.397 -1.942 1.00 93.69 104 CYS A C 1
ATOM 831 O O . CYS A 1 104 ? -3.492 9.428 -2.505 1.00 93.69 104 CYS A O 1
ATOM 833 N N . ALA A 1 105 ? -3.052 8.338 -0.618 1.00 92.75 105 ALA A N 1
ATOM 834 C CA . ALA A 1 105 ? -3.254 9.485 0.257 1.00 92.75 105 ALA A CA 1
ATOM 835 C C . ALA A 1 105 ? -2.157 9.549 1.319 1.00 92.75 105 ALA A C 1
ATOM 837 O O . ALA A 1 105 ? -1.773 8.530 1.888 1.00 92.75 105 ALA A O 1
ATOM 838 N N . TYR A 1 106 ? 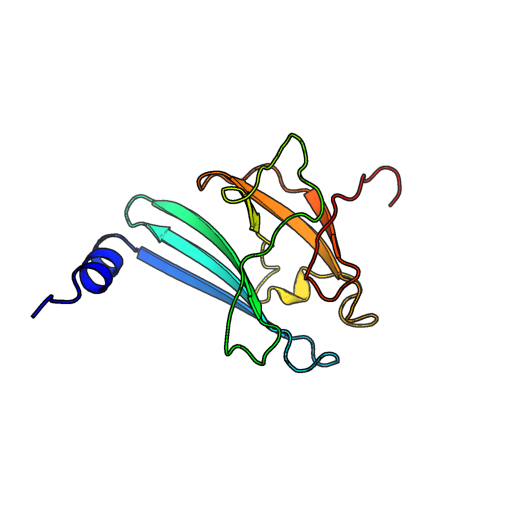-1.693 10.758 1.622 1.00 92.06 106 TYR A N 1
ATOM 839 C CA . TYR A 1 106 ? -0.821 10.983 2.768 1.00 92.06 106 TYR A CA 1
ATOM 840 C C . TYR A 1 106 ? -1.624 10.901 4.066 1.00 92.06 106 TYR A C 1
ATOM 842 O O . TYR A 1 106 ? -2.696 11.502 4.172 1.00 92.06 106 TYR A O 1
ATOM 850 N N . ILE A 1 107 ? -1.092 10.182 5.050 1.00 91.25 107 ILE A N 1
ATOM 851 C CA . ILE A 1 107 ? -1.574 10.148 6.429 1.00 91.25 107 ILE A CA 1
ATOM 852 C C . ILE A 1 107 ? -0.531 10.856 7.285 1.00 91.25 107 ILE A C 1
ATOM 854 O O . ILE A 1 107 ? 0.569 10.342 7.462 1.00 91.25 107 ILE A O 1
ATOM 858 N N . GLU A 1 108 ? -0.875 12.025 7.815 1.00 88.19 108 GLU A N 1
ATOM 859 C CA . GLU A 1 108 ? 0.005 12.837 8.656 1.00 88.19 108 GLU A CA 1
ATOM 860 C C . GLU A 1 108 ? -0.675 13.064 10.006 1.00 88.19 108 GLU A C 1
ATOM 862 O O . GLU A 1 108 ? -1.794 13.577 10.063 1.00 88.19 108 GLU A O 1
ATOM 867 N N . ASN A 1 109 ? -0.024 12.663 11.102 1.00 84.44 109 ASN A N 1
ATOM 868 C CA . ASN A 1 109 ? -0.580 12.775 12.459 1.00 84.44 109 ASN A CA 1
ATOM 869 C C . ASN A 1 109 ? -1.991 12.153 12.595 1.00 84.44 109 ASN A C 1
ATOM 871 O O . ASN A 1 109 ? -2.839 12.661 13.323 1.00 84.44 109 ASN A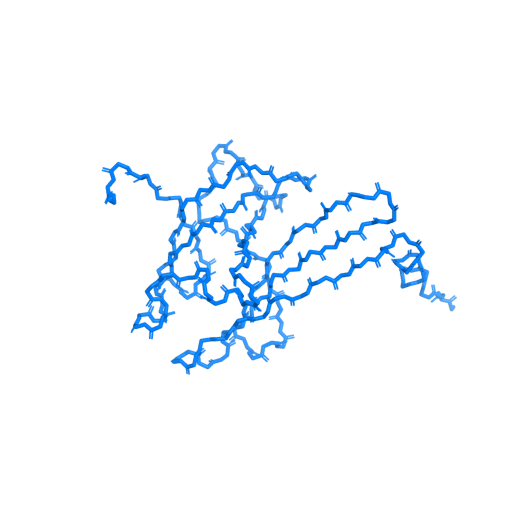 O 1
ATOM 875 N N . GLY A 1 110 ? -2.256 11.068 11.855 1.00 82.75 110 GLY A N 1
ATOM 876 C CA . GLY A 1 110 ? -3.555 10.384 11.816 1.00 82.75 110 GLY A CA 1
ATOM 877 C C . GLY A 1 110 ? -4.600 11.012 10.884 1.00 82.75 110 GLY A C 1
ATOM 878 O O . GLY A 1 110 ? -5.665 10.426 10.698 1.00 82.75 110 GLY A O 1
ATOM 879 N N . TYR A 1 111 ? -4.303 12.153 10.257 1.00 85.50 111 TYR A N 1
ATOM 880 C CA . TYR A 1 111 ? -5.205 12.831 9.329 1.00 85.50 111 TYR A CA 1
ATOM 881 C C . TYR A 1 111 ? -4.870 12.495 7.879 1.00 85.50 111 TYR A C 1
ATOM 883 O O . TYR A 1 111 ? -3.730 12.630 7.433 1.00 85.50 111 TYR A O 1
ATOM 891 N N . GLN A 1 112 ? -5.892 12.099 7.124 1.00 89.31 112 GLN A N 1
ATOM 892 C CA . GLN A 1 112 ? -5.770 11.829 5.697 1.00 89.31 112 GLN A CA 1
ATOM 893 C C . GLN A 1 112 ? -5.823 13.141 4.897 1.00 89.31 112 GLN A C 1
ATOM 895 O O . GLN A 1 112 ? -6.780 13.908 5.012 1.00 89.31 112 GLN A O 1
ATOM 900 N N . LYS A 1 113 ? -4.818 13.384 4.051 1.00 89.50 113 LYS A N 1
ATOM 901 C CA . LYS A 1 113 ? -4.818 14.465 3.052 1.00 89.50 113 LYS A CA 1
ATOM 902 C C . LYS A 1 113 ? -5.570 14.038 1.784 1.00 89.50 113 LYS A C 1
ATOM 904 O O . LYS A 1 113 ? -5.885 12.862 1.593 1.00 89.50 113 LYS A O 1
ATOM 909 N N . SER A 1 114 ? -5.838 14.993 0.894 1.00 86.81 114 SER A N 1
ATOM 910 C CA . SER A 1 114 ? -6.474 14.714 -0.399 1.00 86.81 114 SER A CA 1
ATOM 911 C C . SER A 1 114 ? -5.705 13.644 -1.189 1.00 86.81 114 SER A C 1
ATOM 913 O O . SER A 1 114 ? -4.475 13.736 -1.266 1.00 86.81 114 SER A O 1
ATOM 915 N N . PRO A 1 115 ? -6.396 12.650 -1.779 1.00 90.69 115 PRO A N 1
ATOM 916 C CA . PRO A 1 115 ? -5.745 11.629 -2.585 1.00 90.69 115 PRO A CA 1
ATOM 917 C C . PRO A 1 115 ? -5.030 12.206 -3.813 1.00 90.69 115 PRO A C 1
ATOM 919 O O . PRO A 1 115 ? -5.479 13.192 -4.400 1.00 90.69 115 PRO A O 1
ATOM 922 N N . LYS A 1 116 ? -3.937 11.562 -4.218 1.00 90.62 116 LYS A N 1
ATOM 923 C CA . LYS A 1 116 ? -3.115 11.890 -5.385 1.00 90.62 116 LYS A CA 1
ATOM 924 C C . LYS A 1 116 ? -2.645 10.620 -6.080 1.00 90.62 116 LYS A C 1
ATOM 926 O O . LYS A 1 116 ? -2.524 9.578 -5.443 1.00 90.62 116 LYS A O 1
ATOM 931 N N . TYR A 1 117 ? -2.347 10.712 -7.371 1.00 92.25 117 TYR A N 1
ATOM 932 C CA . TYR A 1 117 ? -1.683 9.615 -8.063 1.00 92.25 117 TYR A CA 1
ATOM 933 C C . TYR A 1 117 ? -0.208 9.571 -7.688 1.00 92.25 117 TYR A C 1
ATOM 935 O O . TYR A 1 117 ? 0.474 10.597 -7.691 1.00 92.25 117 TYR A O 1
ATOM 943 N N . MET A 1 118 ? 0.266 8.374 -7.366 1.00 93.12 118 MET A N 1
ATOM 944 C CA . MET A 1 118 ? 1.667 8.115 -7.070 1.00 93.12 118 MET A CA 1
ATOM 945 C C . MET A 1 118 ? 2.160 6.915 -7.865 1.00 93.12 118 MET A C 1
ATOM 947 O O . MET A 1 118 ? 1.372 6.045 -8.249 1.00 93.12 118 MET A O 1
ATOM 951 N N . ILE A 1 119 ? 3.470 6.870 -8.087 1.00 94.56 119 ILE A N 1
ATOM 952 C CA . ILE A 1 119 ? 4.149 5.774 -8.771 1.00 94.56 119 ILE A CA 1
ATOM 953 C C . ILE A 1 119 ? 5.358 5.289 -7.973 1.00 94.56 119 ILE A C 1
ATOM 955 O O . ILE A 1 119 ? 6.126 6.081 -7.421 1.00 94.56 119 ILE A O 1
ATOM 959 N N . SER A 1 120 ? 5.523 3.975 -7.944 1.00 93.81 120 SER A N 1
ATOM 960 C CA . SER A 1 120 ? 6.717 3.275 -7.498 1.00 93.81 120 SER A CA 1
ATOM 961 C C . SER A 1 120 ? 7.356 2.567 -8.689 1.00 93.81 120 SER A C 1
ATOM 963 O O . SER A 1 120 ? 6.656 2.026 -9.547 1.00 93.81 120 SER A O 1
ATOM 965 N N . TYR A 1 121 ? 8.687 2.575 -8.727 1.00 93.56 121 TYR A N 1
ATOM 966 C CA . TYR A 1 121 ? 9.499 1.889 -9.739 1.00 93.56 121 TYR A CA 1
ATOM 967 C C . TYR A 1 121 ? 10.377 0.779 -9.137 1.00 93.56 121 TYR A C 1
ATOM 969 O O . TYR A 1 121 ? 11.223 0.213 -9.827 1.00 93.56 121 TYR A O 1
ATOM 977 N N . ASP A 1 122 ? 10.207 0.489 -7.847 1.00 92.06 122 ASP A N 1
ATOM 978 C CA . ASP A 1 122 ? 11.078 -0.372 -7.047 1.00 92.06 122 ASP A CA 1
ATOM 979 C C . ASP A 1 122 ? 10.294 -1.404 -6.221 1.00 92.06 122 ASP A C 1
ATOM 981 O O . ASP A 1 122 ? 10.717 -1.815 -5.142 1.00 92.06 122 ASP A O 1
ATOM 985 N N . GLY A 1 123 ? 9.141 -1.847 -6.729 1.00 90.38 123 GLY A N 1
ATOM 986 C CA . GLY A 1 123 ? 8.354 -2.882 -6.056 1.00 90.38 123 GLY A CA 1
ATOM 987 C C . GLY A 1 123 ? 7.506 -2.368 -4.887 1.00 90.38 123 GLY A C 1
ATOM 988 O O . GLY A 1 123 ? 7.052 -3.170 -4.076 1.00 90.38 123 GLY A O 1
ATOM 989 N N . GLY A 1 124 ? 7.289 -1.054 -4.790 1.00 92.00 124 GLY A N 1
ATOM 990 C CA . GLY A 1 124 ? 6.530 -0.415 -3.714 1.00 92.00 124 GLY A CA 1
ATOM 991 C C . GLY A 1 124 ? 7.383 0.109 -2.558 1.00 92.00 124 GLY A C 1
ATOM 992 O O . GLY A 1 124 ? 6.810 0.475 -1.528 1.00 92.00 124 GLY A O 1
ATOM 993 N N . TYR A 1 125 ? 8.713 0.148 -2.701 1.00 90.19 125 TYR A N 1
ATOM 994 C CA . TYR A 1 125 ? 9.631 0.585 -1.643 1.00 90.19 125 TYR A CA 1
ATOM 995 C C . TYR A 1 125 ? 9.657 2.103 -1.510 1.00 90.19 125 TYR A C 1
ATOM 997 O O . TYR A 1 125 ? 9.544 2.626 -0.399 1.00 90.19 125 TYR A O 1
ATOM 1005 N N . THR A 1 126 ? 9.694 2.812 -2.634 1.00 90.50 126 THR A N 1
ATOM 1006 C CA . THR A 1 126 ? 9.535 4.262 -2.692 1.00 90.50 126 THR A CA 1
ATOM 1007 C C . THR A 1 126 ? 8.376 4.661 -3.595 1.00 90.50 126 THR A C 1
ATOM 1009 O O . THR A 1 126 ? 8.095 4.029 -4.613 1.00 90.50 126 THR A O 1
ATOM 1012 N N . TRP A 1 127 ? 7.698 5.742 -3.213 1.00 92.00 127 TRP A N 1
ATOM 1013 C CA . TRP A 1 127 ? 6.545 6.283 -3.930 1.00 92.00 127 TRP A CA 1
ATOM 1014 C C . TRP A 1 127 ? 6.750 7.763 -4.231 1.00 92.00 127 TRP A C 1
ATOM 1016 O O . TRP A 1 127 ? 7.148 8.538 -3.360 1.00 92.00 127 TRP A O 1
ATOM 1026 N N . ASN A 1 128 ? 6.462 8.158 -5.465 1.00 91.38 128 ASN A N 1
ATOM 1027 C CA . ASN A 1 128 ? 6.615 9.525 -5.948 1.00 91.38 128 ASN A CA 1
ATOM 1028 C C . ASN A 1 128 ? 5.260 10.079 -6.387 1.00 91.38 128 ASN A C 1
ATOM 1030 O O . ASN A 1 128 ? 4.513 9.373 -7.064 1.00 91.38 128 ASN A O 1
ATOM 1034 N N . ASP A 1 129 ? 4.968 11.337 -6.042 1.00 89.94 129 ASP A N 1
ATOM 1035 C CA . ASP A 1 129 ? 3.831 12.074 -6.606 1.00 89.94 129 ASP A CA 1
ATOM 1036 C C . ASP A 1 129 ? 3.963 12.123 -8.138 1.00 89.94 129 ASP A C 1
ATOM 1038 O O . ASP A 1 129 ? 5.044 12.387 -8.669 1.00 89.94 129 ASP A O 1
ATOM 1042 N N . VAL A 1 130 ? 2.856 11.894 -8.846 1.00 86.94 130 VAL A N 1
ATOM 1043 C CA . VAL A 1 130 ? 2.774 12.096 -10.295 1.00 86.94 130 VAL A CA 1
ATOM 1044 C C . VAL A 1 130 ? 1.934 13.335 -10.567 1.00 86.94 130 VAL A C 1
ATOM 1046 O O . VAL A 1 130 ? 0.752 13.381 -10.217 1.00 86.94 130 VAL A O 1
ATOM 1049 N N . ASP A 1 131 ? 2.527 14.331 -11.222 1.00 73.69 131 ASP A N 1
ATOM 1050 C CA . ASP A 1 131 ? 1.766 15.466 -11.730 1.00 73.69 131 ASP A CA 1
ATOM 1051 C C . ASP A 1 131 ? 0.920 15.015 -12.924 1.00 73.69 131 ASP A C 1
ATOM 1053 O O . ASP A 1 131 ? 1.430 14.642 -13.981 1.00 73.69 131 ASP A O 1
ATOM 1057 N N . LEU A 1 132 ? -0.402 15.096 -12.762 1.00 60.62 132 LEU A N 1
ATOM 1058 C CA . LEU A 1 132 ? -1.406 14.717 -13.766 1.00 60.62 132 LEU A CA 1
ATOM 1059 C C . LEU A 1 132 ? -1.346 15.539 -15.066 1.00 60.62 132 LEU A C 1
ATOM 1061 O O . LEU A 1 132 ? -2.146 15.310 -15.962 1.00 60.62 132 LEU A O 1
ATOM 1065 N N . GLN A 1 133 ? -0.417 16.488 -15.195 1.00 53.66 133 GLN A N 1
ATOM 1066 C CA . GLN A 1 133 ? -0.181 17.205 -16.452 1.00 53.66 133 GLN A CA 1
ATOM 1067 C C . GLN A 1 133 ? 0.489 16.327 -17.525 1.00 53.66 133 GLN A C 1
ATOM 1069 O O . GLN A 1 133 ? 0.579 16.749 -18.675 1.00 53.66 133 GLN A O 1
ATOM 1074 N N . TYR A 1 134 ? 0.952 15.127 -17.159 1.00 44.09 134 TYR A N 1
ATOM 1075 C CA . TYR A 1 134 ? 1.719 14.228 -18.028 1.00 44.09 134 TYR A CA 1
ATOM 1076 C C . TYR A 1 134 ? 1.118 12.815 -18.157 1.00 44.09 134 TYR A C 1
ATOM 1078 O O . TYR A 1 134 ? 1.820 11.900 -18.591 1.00 44.09 134 TYR A O 1
ATOM 1086 N N . ILE A 1 135 ? -0.155 12.631 -17.779 1.00 48.25 135 ILE A N 1
ATOM 1087 C CA . ILE A 1 135 ? -0.931 11.400 -18.025 1.00 48.25 135 ILE A CA 1
ATOM 1088 C C . ILE A 1 135 ? -2.068 11.706 -18.996 1.00 48.25 135 ILE A C 1
ATOM 1090 O O . ILE A 1 135 ? -2.776 12.709 -18.757 1.00 48.25 135 ILE A O 1
#

pLDDT: mean 83.81, std 14.48, range [40.38, 96.0]